Protein AF-P31255-F1 (afdb_monomer_lite)

Sequence (152 aa):
MYMDRHCVYYRKPLLESGTLGTKGNIQVVIPFLTESYSSSQDPPEKSIPICTLKNFPNAIEHTLQWARDEFESLFKQPAENVNQYLTNPKFVERTLRLGGTQPLEVLEAVHRSLVLQRPHDWADCVTWACLHWHSQYANNIRQLLHNFPPEQ

InterPro domains:
  IPR019572 Ubiquitin-activating enzyme, SCCH domain [PF10585] (57-152)
  IPR033127 Ubiquitin-activating enzyme E1, Cys active site [PS00865] (49-57)
  IPR035985 Ubiquitin-activating enzyme-like [SSF69572] (1-151)
  IPR042063 Ubiquitin-activating enzyme E1, SCCH domain [G3DSA:1.10.10.2660] (42-152)
  IPR045886 ThiF/MoeB/HesA family [PTHR10953] (1-95)

pLDDT: mean 95.89, std 3.04, range [78.81, 98.62]

Radius of gyration: 23.86 Å; chains: 1; bounding box: 52×51×53 Å

Foldseek 3Di:
DVVQVVCQVVQHKDWDKDDDVPDIDIDIDHRPPDDTPVVDDDDDDDDDDPCCLQFNPDDVVSVVVNVVVVCCLPPPLLVVLLVCVVPPPCSLVVLVPDDDCRSVSSVVSNCCCPPVQPDPDPVSVVVVVVVVCCVRVPVVNVVSCVVPPPVD

Organism: Osphranter rufus (NCBI:txid9321)

Structure (mmCIF, N/CA/C/O backbone):
data_AF-P31255-F1
#
_entry.id   AF-P31255-F1
#
loop_
_atom_site.group_PDB
_atom_site.id
_atom_site.type_symbol
_atom_site.label_atom_id
_atom_site.label_alt_id
_atom_site.label_comp_id
_atom_site.label_asym_id
_atom_site.label_entity_id
_atom_site.label_seq_id
_atom_site.pdbx_PDB_ins_code
_atom_site.Cartn_x
_atom_site.Cartn_y
_atom_site.Cartn_z
_atom_site.occupancy
_atom_site.B_iso_or_equiv
_atom_site.auth_seq_id
_atom_site.auth_comp_id
_atom_site.auth_asym_id
_atom_site.auth_atom_id
_atom_site.pdbx_PDB_model_num
ATOM 1 N N . MET A 1 1 ? -19.678 -4.085 16.193 1.00 91.69 1 MET A N 1
ATOM 2 C CA . MET A 1 1 ? -20.971 -4.227 15.463 1.00 91.69 1 MET A CA 1
ATOM 3 C C . MET A 1 1 ? -21.447 -5.671 15.260 1.00 91.69 1 MET A C 1
ATOM 5 O O . MET A 1 1 ? -22.579 -5.951 15.626 1.00 91.69 1 MET A O 1
ATOM 9 N N . TYR A 1 2 ? -20.656 -6.590 14.682 1.00 96.31 2 TYR A N 1
ATOM 10 C CA . TYR A 1 2 ? -21.097 -7.986 14.458 1.00 96.31 2 TYR A CA 1
ATOM 11 C C . TYR A 1 2 ? -21.560 -8.684 15.752 1.00 96.31 2 TYR A C 1
ATOM 13 O O . TYR A 1 2 ? -22.664 -9.221 15.804 1.00 96.31 2 TYR A O 1
ATOM 21 N N . MET A 1 3 ? -20.752 -8.597 16.816 1.00 96.56 3 MET A N 1
ATOM 22 C CA . MET A 1 3 ? -21.071 -9.195 18.119 1.00 96.56 3 MET A CA 1
ATOM 23 C C . MET A 1 3 ? -22.312 -8.580 18.771 1.00 96.56 3 MET A C 1
ATOM 25 O O . MET A 1 3 ? -23.160 -9.318 19.259 1.00 96.56 3 MET A O 1
ATOM 29 N N . ASP A 1 4 ? -22.465 -7.255 18.703 1.00 96.56 4 ASP A N 1
ATOM 30 C CA . ASP A 1 4 ? -23.646 -6.545 19.214 1.00 96.56 4 ASP A CA 1
ATOM 31 C C . ASP A 1 4 ? -24.949 -7.098 18.618 1.00 96.56 4 ASP A C 1
ATOM 33 O O . ASP A 1 4 ? -25.853 -7.490 19.353 1.00 96.56 4 ASP A O 1
ATOM 37 N N . ARG A 1 5 ? -25.008 -7.263 17.288 1.00 96.06 5 ARG A N 1
ATOM 38 C CA . ARG A 1 5 ? -26.184 -7.837 16.607 1.00 96.06 5 ARG A CA 1
ATOM 39 C C . ARG A 1 5 ? -26.521 -9.243 17.105 1.00 96.06 5 ARG A C 1
ATOM 41 O O . ARG A 1 5 ? -27.696 -9.563 17.279 1.00 96.06 5 ARG A O 1
ATOM 48 N N . HIS A 1 6 ? -25.511 -10.076 17.360 1.00 97.44 6 HIS A N 1
ATOM 49 C CA . HIS A 1 6 ? -25.724 -11.409 17.923 1.00 97.44 6 HIS A CA 1
ATOM 50 C C . HIS A 1 6 ? -26.196 -11.363 19.379 1.00 97.44 6 HIS A C 1
ATOM 52 O O . HIS A 1 6 ? -27.114 -12.103 19.735 1.00 97.44 6 HIS A O 1
ATOM 58 N N . CYS A 1 7 ? -25.631 -10.489 20.212 1.00 97.38 7 CYS A N 1
ATOM 59 C CA . CYS A 1 7 ? -26.059 -10.322 21.600 1.00 97.38 7 CYS A CA 1
ATOM 60 C C . CYS A 1 7 ? -27.504 -9.821 21.701 1.00 97.38 7 CYS A C 1
ATOM 62 O O . CYS A 1 7 ? -28.270 -10.346 22.510 1.00 97.38 7 CYS A O 1
ATOM 64 N N . VAL A 1 8 ? -27.912 -8.900 20.824 1.00 96.00 8 VAL A N 1
ATOM 65 C CA . VAL A 1 8 ? -29.309 -8.459 20.699 1.00 96.00 8 VAL A CA 1
ATOM 66 C C . VAL A 1 8 ? -30.213 -9.624 20.280 1.00 96.00 8 VAL A C 1
ATOM 68 O O . VAL A 1 8 ? -31.207 -9.896 20.954 1.00 96.00 8 VAL A O 1
ATOM 71 N N . TYR A 1 9 ? -29.851 -10.363 19.223 1.00 97.50 9 TYR A N 1
ATOM 72 C CA . TYR A 1 9 ? -30.648 -11.492 18.723 1.00 97.50 9 TYR A CA 1
ATOM 73 C C . TYR A 1 9 ? -30.846 -12.589 19.783 1.00 97.50 9 TYR A C 1
ATOM 75 O O . TYR A 1 9 ? -31.965 -13.048 20.013 1.00 97.50 9 TYR A O 1
ATOM 83 N N . TYR A 1 10 ? -29.773 -12.980 20.475 1.00 98.00 10 TYR A N 1
ATOM 84 C CA . TYR A 1 10 ? -29.795 -14.042 21.486 1.00 98.00 10 TYR A CA 1
ATOM 85 C C . TYR A 1 10 ? -30.096 -13.553 22.910 1.00 98.00 10 TYR A C 1
ATOM 87 O O . TYR A 1 10 ? -30.069 -14.360 23.844 1.00 98.00 10 TYR A O 1
ATOM 95 N N . ARG A 1 11 ? -30.391 -12.256 23.092 1.00 97.38 11 ARG A N 1
ATOM 96 C CA . ARG A 1 11 ? -30.686 -11.624 24.392 1.00 97.38 11 ARG A CA 1
ATOM 97 C C . ARG A 1 11 ? -29.597 -11.916 25.428 1.00 97.38 11 ARG A C 1
ATOM 99 O O . ARG A 1 11 ? -29.881 -12.305 26.562 1.00 97.38 11 ARG A O 1
ATOM 106 N N . LYS A 1 12 ? -28.336 -11.783 25.021 1.00 98.12 12 LYS A N 1
ATOM 107 C CA . LYS A 1 12 ? -27.172 -11.966 25.893 1.00 98.12 12 LYS A CA 1
ATOM 108 C C . LYS A 1 12 ? -26.590 -10.606 26.280 1.00 98.12 12 LYS A C 1
ATOM 110 O O . LYS A 1 12 ? -26.497 -9.745 25.409 1.00 98.12 12 LYS A O 1
ATOM 115 N N . PRO A 1 13 ? -26.204 -10.400 27.552 1.00 97.94 13 PRO A N 1
ATOM 116 C CA . PRO A 1 13 ? -25.424 -9.230 27.937 1.00 97.94 13 PRO A CA 1
ATOM 117 C C . PRO A 1 13 ? -24.122 -9.127 27.136 1.00 97.94 13 PRO A C 1
ATOM 119 O O . PRO A 1 13 ? -23.517 -10.152 26.814 1.00 97.94 13 PRO A O 1
ATOM 122 N N . LEU A 1 14 ? -23.692 -7.901 26.839 1.00 97.88 14 LEU A N 1
ATOM 123 C CA . LEU A 1 14 ? -22.418 -7.600 26.184 1.00 97.88 14 LEU A CA 1
ATOM 124 C C . LEU A 1 14 ? -21.645 -6.569 27.014 1.00 97.88 14 LEU A C 1
ATOM 126 O O . LEU A 1 14 ? -22.197 -5.562 27.451 1.00 97.88 14 LEU A O 1
ATOM 130 N N . LEU A 1 15 ? -20.359 -6.842 27.224 1.00 97.69 15 LEU A N 1
ATOM 131 C CA . LEU A 1 15 ? -19.394 -5.907 27.791 1.00 97.69 15 LEU A CA 1
ATOM 132 C C . LEU A 1 15 ? -18.446 -5.505 26.665 1.00 97.69 15 LEU A C 1
ATOM 134 O O . LEU A 1 15 ? -17.658 -6.333 26.213 1.00 97.69 15 LEU A O 1
ATOM 138 N N . GLU A 1 16 ? -18.555 -4.264 26.206 1.00 96.50 16 GLU A N 1
ATOM 139 C CA . GLU A 1 16 ? -17.705 -3.705 25.158 1.00 96.50 16 GLU A CA 1
ATOM 140 C C . GLU A 1 16 ? -16.665 -2.773 25.785 1.00 96.50 16 GLU A C 1
ATOM 142 O O . GLU A 1 16 ? -16.977 -1.978 26.679 1.00 96.50 16 GLU A O 1
ATOM 147 N N . SER A 1 17 ? -15.418 -2.863 25.332 1.00 96.88 17 SER A N 1
ATOM 148 C CA . SER A 1 17 ? -14.338 -1.997 25.797 1.00 96.88 17 SER A CA 1
ATOM 149 C C . SER A 1 17 ? -13.356 -1.690 24.673 1.00 96.88 17 SER A C 1
ATOM 151 O O . SER A 1 17 ? -13.081 -2.525 23.815 1.00 96.88 17 SER A O 1
ATOM 153 N N . GLY A 1 18 ? -12.819 -0.471 24.682 1.00 95.94 18 GLY A N 1
ATOM 154 C CA . GLY A 1 18 ? -11.881 0.014 23.673 1.00 95.94 18 GLY A CA 1
ATOM 155 C C . GLY A 1 18 ? -10.758 0.833 24.295 1.00 95.94 18 GLY A C 1
ATOM 156 O O . GLY A 1 18 ? -10.925 1.440 25.356 1.00 95.94 18 GLY A O 1
ATOM 157 N N . THR A 1 19 ? -9.595 0.846 23.641 1.00 97.50 19 THR A N 1
ATOM 158 C CA . THR A 1 19 ? -8.440 1.663 24.034 1.00 97.50 19 THR A CA 1
ATOM 159 C C . THR A 1 19 ? -7.796 2.327 22.816 1.00 97.50 19 THR A C 1
ATOM 161 O O . THR A 1 19 ? -7.787 1.776 21.717 1.00 97.50 19 THR A O 1
ATOM 164 N N . LEU A 1 20 ? -7.252 3.533 23.006 1.00 94.56 20 LEU A N 1
ATOM 165 C CA . LEU A 1 20 ? -6.472 4.256 21.996 1.00 94.56 20 LEU A CA 1
ATOM 166 C C . LEU A 1 20 ? -5.376 5.076 22.684 1.00 94.56 20 LEU A C 1
ATOM 168 O O . LEU A 1 20 ? -5.626 6.166 23.209 1.00 94.56 20 LEU A O 1
ATOM 172 N N . GLY A 1 21 ? -4.151 4.548 22.696 1.00 96.50 21 GLY A N 1
ATOM 173 C CA . GLY A 1 21 ? -3.045 5.139 23.451 1.00 96.50 21 GLY A CA 1
ATOM 174 C C . GLY A 1 21 ? -3.358 5.156 24.950 1.00 96.50 21 GLY A C 1
ATOM 175 O O . GLY A 1 21 ? -3.562 4.109 25.551 1.00 96.50 21 GLY A O 1
ATOM 176 N N . THR A 1 22 ? -3.425 6.346 25.550 1.00 96.69 22 THR A N 1
ATOM 177 C CA . THR A 1 22 ? -3.801 6.539 26.964 1.00 96.69 22 THR A CA 1
ATOM 178 C C . THR A 1 22 ? -5.311 6.677 27.193 1.00 96.69 22 THR A C 1
ATOM 180 O O . THR A 1 22 ? -5.742 6.845 28.332 1.00 96.69 22 THR A O 1
ATOM 183 N N . LYS A 1 23 ? -6.129 6.635 26.132 1.00 96.69 23 LYS A N 1
ATOM 184 C CA . LYS A 1 23 ? -7.594 6.726 26.212 1.00 96.69 23 LYS A CA 1
ATOM 185 C C . LYS A 1 23 ? -8.205 5.334 26.360 1.00 96.69 23 LYS A C 1
ATOM 187 O O . LYS A 1 23 ? -7.700 4.376 25.776 1.00 96.69 23 LYS A O 1
ATOM 192 N N . GLY A 1 24 ? -9.330 5.246 27.064 1.00 96.88 24 GLY A N 1
ATOM 193 C CA . GLY A 1 24 ? -10.134 4.032 27.151 1.00 96.88 24 GLY A CA 1
ATOM 194 C C . GLY A 1 24 ? -11.615 4.341 27.342 1.00 96.88 24 GLY A C 1
ATOM 195 O O . GLY A 1 24 ? -11.967 5.396 27.874 1.00 96.88 24 GLY A O 1
ATOM 196 N N . ASN A 1 25 ? -12.473 3.426 26.902 1.00 96.19 25 ASN A N 1
ATOM 197 C CA . ASN A 1 25 ? -13.920 3.481 27.089 1.00 96.19 25 ASN A CA 1
ATOM 198 C C . ASN A 1 25 ? -14.464 2.091 27.442 1.00 96.19 25 ASN A C 1
ATOM 200 O O . ASN A 1 25 ? -13.882 1.069 27.077 1.00 96.19 25 ASN A O 1
ATOM 204 N N . ILE A 1 26 ? -15.590 2.065 28.153 1.00 96.94 26 ILE A N 1
ATOM 205 C CA . ILE A 1 26 ? -16.339 0.852 28.494 1.00 96.94 26 ILE A CA 1
ATOM 206 C C . ILE A 1 26 ? -17.814 1.147 28.237 1.00 96.94 26 ILE A C 1
ATOM 208 O O . ILE A 1 26 ? -18.298 2.216 28.610 1.00 96.94 26 ILE A O 1
ATOM 212 N N . GLN A 1 27 ? -18.529 0.203 27.635 1.00 96.19 27 GLN A N 1
ATOM 213 C CA . GLN A 1 27 ? -19.974 0.256 27.454 1.00 96.19 27 GLN A CA 1
ATOM 214 C C . GLN A 1 27 ? -20.585 -1.098 27.806 1.00 96.19 27 GLN A C 1
ATOM 216 O O . GLN A 1 27 ? -20.116 -2.150 27.375 1.00 96.19 27 GLN A O 1
ATOM 221 N N . VAL A 1 28 ? -21.644 -1.071 28.610 1.00 97.19 28 VAL A N 1
ATOM 222 C CA . VAL A 1 28 ? -22.377 -2.270 29.019 1.00 97.19 28 VAL A CA 1
ATOM 223 C C . VAL A 1 28 ? -23.712 -2.290 28.289 1.00 97.19 28 VAL A C 1
ATOM 225 O O . VAL A 1 28 ? -24.456 -1.313 28.347 1.00 97.19 28 VAL A O 1
ATOM 228 N N . VAL A 1 29 ? -24.021 -3.415 27.647 1.00 96.94 29 VAL A N 1
ATOM 229 C CA . VAL A 1 29 ? -25.307 -3.664 26.995 1.00 96.94 29 VAL A CA 1
ATOM 230 C C . VAL A 1 29 ? -26.053 -4.752 27.764 1.00 96.94 29 VAL A C 1
ATOM 232 O O . VAL A 1 29 ? -25.633 -5.912 27.792 1.00 96.94 29 VAL A O 1
ATOM 235 N N . ILE A 1 30 ? -27.170 -4.383 28.392 1.00 97.56 30 ILE A N 1
ATOM 236 C CA . ILE A 1 30 ? -28.042 -5.289 29.145 1.00 97.56 30 ILE A CA 1
ATOM 237 C C . ILE A 1 30 ? -29.349 -5.472 28.360 1.00 97.56 30 ILE A C 1
ATOM 239 O O . ILE A 1 30 ? -30.049 -4.485 28.111 1.00 97.56 30 ILE A O 1
ATOM 243 N N . PRO A 1 31 ? -29.718 -6.716 27.988 1.00 97.31 31 PRO A N 1
ATOM 244 C CA . PRO A 1 31 ? -30.952 -6.992 27.265 1.00 97.31 31 PRO A CA 1
ATOM 245 C C . PRO A 1 31 ? -32.167 -6.390 27.972 1.00 97.31 31 PRO A C 1
ATOM 247 O O . PRO A 1 31 ? -32.329 -6.567 29.177 1.00 97.31 31 PRO A O 1
ATOM 250 N N . PHE A 1 32 ? -33.030 -5.724 27.202 1.00 96.06 32 PHE A N 1
ATOM 251 C CA . PHE A 1 32 ? -34.260 -5.079 27.685 1.00 96.06 32 PHE A CA 1
ATOM 252 C C . PHE A 1 32 ? -34.056 -3.920 28.673 1.00 96.06 32 PHE A C 1
ATOM 254 O O . PHE A 1 32 ? -35.021 -3.511 29.316 1.00 96.06 32 PHE A O 1
ATOM 261 N N . LEU A 1 33 ? -32.836 -3.385 28.797 1.00 97.06 33 LEU A N 1
ATOM 262 C CA . LEU A 1 33 ? -32.539 -2.294 29.727 1.00 97.06 33 LEU A CA 1
ATOM 263 C C . LEU A 1 33 ? -31.762 -1.144 29.080 1.00 97.06 33 LEU A C 1
ATOM 265 O O . LEU A 1 33 ? -32.170 0.005 29.218 1.00 97.06 33 LEU A O 1
ATOM 269 N N . THR A 1 34 ? -30.660 -1.431 28.389 1.00 97.00 34 THR A N 1
ATOM 270 C CA . THR A 1 34 ? -29.832 -0.405 27.735 1.00 97.00 34 THR A CA 1
ATOM 271 C C . THR A 1 34 ? -29.988 -0.471 26.219 1.00 97.00 34 THR A C 1
ATOM 273 O O . THR A 1 34 ? -30.425 -1.484 25.668 1.00 97.00 34 THR A O 1
ATOM 276 N N . GLU A 1 35 ? -29.578 0.589 25.527 1.00 96.06 35 GLU A N 1
ATOM 277 C CA . GLU A 1 35 ? -29.397 0.531 24.078 1.00 96.06 35 GLU A CA 1
ATOM 278 C C . GLU A 1 35 ? -28.253 -0.418 23.684 1.00 96.06 35 GLU A C 1
ATOM 280 O O . GLU A 1 35 ? -27.409 -0.784 24.512 1.00 96.06 35 GLU A O 1
ATOM 285 N N . SER A 1 36 ? -28.258 -0.851 22.422 1.00 95.38 36 SER A N 1
ATOM 286 C CA . SER A 1 36 ? -27.194 -1.689 21.863 1.00 95.38 36 SER A CA 1
ATOM 287 C C . SER A 1 36 ? -25.989 -0.838 21.465 1.00 95.38 36 SER A C 1
ATOM 289 O O . SER A 1 36 ? -26.128 0.361 21.225 1.00 95.38 36 SER A O 1
ATOM 291 N N . TYR A 1 37 ? -24.818 -1.454 21.317 1.00 94.00 37 TYR A N 1
ATOM 292 C CA . TYR A 1 37 ? -23.608 -0.735 20.908 1.00 94.00 37 TYR A CA 1
ATOM 293 C C . TYR A 1 37 ? -23.783 -0.022 19.553 1.00 94.00 37 TYR A C 1
ATOM 295 O O . TYR A 1 37 ? -23.356 1.114 19.387 1.00 94.00 37 TYR A O 1
ATOM 303 N N . SER A 1 38 ? -24.473 -0.643 18.586 1.00 93.62 38 SER A N 1
ATOM 304 C CA . SER A 1 38 ? -24.738 -0.026 17.277 1.00 93.62 38 SER A CA 1
ATOM 305 C C . SER A 1 38 ? -25.877 1.001 17.260 1.00 93.62 38 SER A C 1
ATOM 307 O O . SER A 1 38 ? -26.277 1.426 16.177 1.00 93.62 38 SER A O 1
ATOM 309 N N . SER A 1 39 ? -26.455 1.342 18.416 1.00 93.06 39 SER A N 1
ATOM 310 C CA . SER A 1 39 ? -27.502 2.373 18.508 1.00 93.06 39 SER A CA 1
ATOM 311 C C . SER A 1 39 ? -26.907 3.784 18.458 1.00 93.06 39 SER A C 1
ATOM 313 O O . SER A 1 39 ? -27.537 4.699 17.932 1.00 93.06 39 SER A O 1
ATOM 315 N N . SER A 1 40 ? -25.666 3.943 18.926 1.00 89.88 40 SER A N 1
ATOM 316 C CA . SER A 1 40 ? -24.867 5.161 18.793 1.00 89.88 40 SER A CA 1
ATOM 317 C C . SER A 1 40 ? -23.962 5.105 17.562 1.00 89.88 40 SER A C 1
ATOM 319 O O . SER A 1 40 ? -23.430 4.049 17.215 1.00 89.88 40 SER A O 1
ATOM 321 N N . GLN A 1 41 ? -23.760 6.252 16.912 1.00 89.44 41 GLN A N 1
ATOM 322 C CA . GLN A 1 41 ? -22.850 6.376 15.776 1.00 89.44 41 GLN A CA 1
ATOM 323 C C . GLN A 1 41 ? -21.539 7.033 16.212 1.00 89.44 41 GLN A C 1
ATOM 325 O O . GLN A 1 41 ? -21.529 8.191 16.627 1.00 89.44 41 GLN A O 1
ATOM 330 N N . ASP A 1 42 ? -20.435 6.302 16.074 1.00 89.38 42 ASP A N 1
ATOM 331 C CA . ASP A 1 42 ? -19.101 6.866 16.248 1.00 89.38 42 ASP A CA 1
ATOM 332 C C . ASP A 1 42 ? -18.743 7.805 15.082 1.00 89.38 42 ASP A C 1
ATOM 334 O O . ASP A 1 42 ? -19.195 7.590 13.948 1.00 89.38 42 ASP A O 1
ATOM 338 N N . PRO A 1 43 ? -17.915 8.841 15.321 1.00 89.12 43 PRO A N 1
ATOM 339 C CA . PRO A 1 43 ? -17.375 9.658 14.245 1.00 89.12 43 PRO A CA 1
ATOM 340 C C . PRO A 1 43 ? -16.675 8.774 13.204 1.00 89.12 43 PRO A C 1
ATOM 342 O O . PRO A 1 43 ? -15.895 7.896 13.583 1.00 89.12 43 PRO A O 1
ATOM 345 N N . PRO A 1 44 ? -16.913 8.994 11.900 1.00 90.00 44 PRO A N 1
ATOM 346 C CA . PRO A 1 44 ? -16.221 8.238 10.870 1.00 90.00 44 PRO A CA 1
ATOM 347 C C . PRO A 1 44 ? -14.714 8.509 10.926 1.00 90.00 44 PRO A C 1
ATOM 349 O O . PRO A 1 44 ? -14.264 9.566 11.383 1.00 90.00 44 PRO A O 1
ATOM 352 N N . GLU A 1 45 ? -13.928 7.568 10.407 1.00 87.94 45 GLU A N 1
ATOM 353 C CA . GLU A 1 45 ? -12.506 7.804 10.183 1.00 87.94 45 GLU A CA 1
ATOM 354 C C . GLU A 1 45 ? -12.302 9.031 9.287 1.00 87.94 45 GLU A C 1
ATOM 356 O O . GLU A 1 45 ? -13.068 9.295 8.355 1.00 87.94 45 GLU A O 1
ATOM 361 N N . LYS A 1 46 ? -11.255 9.807 9.578 1.00 84.44 46 LYS A N 1
ATOM 362 C CA . LYS A 1 46 ? -10.926 10.995 8.790 1.00 84.44 46 LYS A CA 1
ATOM 363 C C . LYS A 1 46 ? -10.509 10.569 7.380 1.00 84.44 46 LYS A C 1
ATOM 365 O O . LYS A 1 46 ? -9.405 10.072 7.191 1.00 84.44 46 LYS A O 1
ATOM 370 N N . SER A 1 47 ? -11.364 10.812 6.392 1.00 88.44 47 SER A N 1
ATOM 371 C CA . SER A 1 47 ? -11.038 10.633 4.975 1.00 88.44 47 SER A CA 1
ATOM 372 C C . SER A 1 47 ? -10.469 11.921 4.380 1.00 88.44 47 SER A C 1
ATOM 374 O O . SER A 1 47 ? -11.047 12.994 4.568 1.00 88.44 47 SER A O 1
ATOM 376 N N . ILE A 1 48 ? -9.381 11.827 3.616 1.00 88.38 48 ILE A N 1
ATOM 377 C CA . ILE A 1 48 ? -8.806 12.974 2.903 1.00 88.38 48 ILE A CA 1
ATOM 378 C C . ILE A 1 48 ? -9.550 13.145 1.565 1.00 88.38 48 ILE A C 1
ATOM 380 O O . ILE A 1 48 ? -9.712 12.163 0.837 1.00 88.38 48 ILE A O 1
ATOM 384 N N . PRO A 1 49 ? -10.009 14.358 1.201 1.00 92.00 49 PRO A N 1
ATOM 385 C CA . PRO A 1 49 ? -10.667 14.586 -0.083 1.00 92.00 49 PRO A CA 1
ATOM 386 C C . PRO A 1 49 ? -9.781 14.192 -1.273 1.00 92.00 49 PRO A C 1
ATOM 388 O O . PRO A 1 49 ? -8.596 14.524 -1.315 1.00 92.00 49 PRO A O 1
ATOM 391 N N . ILE A 1 50 ? -10.369 13.555 -2.292 1.00 89.25 50 ILE A N 1
ATOM 392 C CA . ILE A 1 50 ? -9.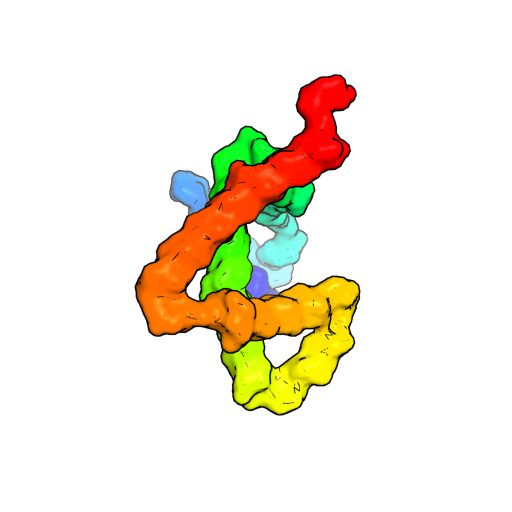636 13.052 -3.471 1.00 89.25 50 ILE A CA 1
ATOM 393 C C . ILE A 1 50 ? -8.863 14.174 -4.185 1.00 89.25 50 ILE A C 1
ATOM 395 O O . ILE A 1 50 ? -7.733 13.960 -4.614 1.00 89.25 50 ILE A O 1
ATOM 399 N N . CYS A 1 51 ? -9.426 15.382 -4.289 1.00 86.69 51 CYS A N 1
ATOM 400 C CA . CYS A 1 51 ? -8.742 16.522 -4.912 1.00 86.69 51 CYS A CA 1
ATOM 401 C C . CYS A 1 51 ? -7.475 16.937 -4.147 1.00 86.69 51 CYS A C 1
ATOM 403 O O . CYS A 1 51 ? -6.463 17.273 -4.763 1.00 86.69 51 CYS A O 1
ATOM 405 N N . THR A 1 52 ? -7.520 16.879 -2.815 1.00 90.75 52 THR A N 1
ATOM 406 C CA . THR A 1 52 ? -6.379 17.164 -1.939 1.00 90.75 52 THR A CA 1
ATOM 407 C C . THR A 1 52 ? -5.304 16.090 -2.076 1.00 90.75 52 THR A C 1
ATOM 409 O O . THR A 1 52 ? -4.131 16.429 -2.178 1.00 90.75 52 THR A O 1
ATOM 412 N N . LEU A 1 53 ? -5.694 14.813 -2.145 1.00 90.12 53 LEU A N 1
ATOM 413 C CA . LEU A 1 53 ? -4.756 13.706 -2.364 1.00 90.12 53 LEU A CA 1
ATOM 414 C C . LEU A 1 53 ? -4.086 13.760 -3.740 1.00 90.12 53 LEU A C 1
ATOM 416 O O . LEU A 1 53 ? -2.897 13.479 -3.846 1.00 90.12 53 LEU A O 1
ATOM 420 N N . LYS A 1 54 ? -4.838 14.101 -4.794 1.00 90.31 54 LYS A N 1
ATOM 421 C CA . LYS A 1 54 ? -4.344 14.027 -6.176 1.00 90.31 54 LYS A CA 1
ATOM 422 C C . LYS A 1 54 ? -3.544 15.248 -6.624 1.00 90.31 54 LYS A C 1
ATOM 424 O O . LYS A 1 54 ? -2.574 15.072 -7.348 1.00 90.31 54 LYS A O 1
ATOM 429 N N . ASN A 1 55 ? -3.960 16.461 -6.249 1.00 93.00 55 ASN A N 1
ATOM 430 C CA . ASN A 1 55 ? -3.424 17.690 -6.855 1.00 93.00 55 ASN A CA 1
ATOM 431 C C . ASN A 1 55 ? -2.913 18.722 -5.843 1.00 93.00 55 ASN A C 1
ATOM 433 O O . ASN A 1 55 ? -1.969 19.443 -6.147 1.00 93.00 55 ASN A O 1
ATOM 437 N N . PHE A 1 56 ? -3.521 18.814 -4.655 1.00 94.19 56 PHE A N 1
ATOM 438 C CA . PHE A 1 56 ? -3.250 19.907 -3.709 1.00 94.19 56 PHE A CA 1
ATOM 439 C C . PHE A 1 56 ? -2.914 19.414 -2.286 1.00 94.19 56 PHE A C 1
ATOM 441 O O . PHE A 1 56 ? -3.618 19.767 -1.333 1.00 94.19 56 PHE A O 1
ATOM 448 N N . PRO A 1 57 ? -1.869 18.584 -2.100 1.00 96.06 57 PRO A N 1
ATOM 449 C CA . PRO A 1 57 ? -1.441 18.160 -0.772 1.00 96.06 57 PRO A CA 1
ATOM 450 C C . PRO A 1 57 ? -0.797 19.328 -0.009 1.00 96.06 57 PRO A C 1
ATOM 452 O O . PRO A 1 57 ? -0.011 20.090 -0.563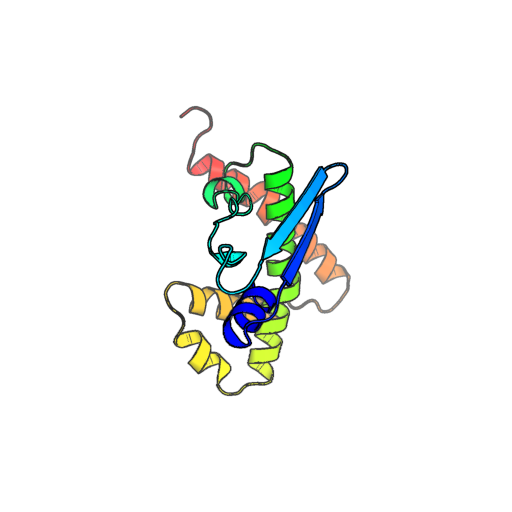 1.00 96.06 57 PRO A O 1
ATOM 455 N N . ASN A 1 58 ? -1.105 19.459 1.283 1.00 95.56 58 ASN A N 1
ATOM 456 C CA . ASN A 1 58 ? -0.582 20.520 2.156 1.00 95.56 58 ASN A CA 1
ATOM 457 C C . ASN A 1 58 ? -0.119 20.003 3.534 1.00 95.56 58 ASN A C 1
ATOM 459 O O . ASN A 1 58 ? 0.335 20.786 4.363 1.00 95.56 58 ASN A O 1
ATOM 463 N N . ALA A 1 59 ? -0.225 18.693 3.769 1.00 96.44 59 ALA A N 1
ATOM 464 C CA . ALA A 1 59 ? 0.190 18.008 4.984 1.00 96.44 59 ALA A CA 1
ATOM 465 C C . ALA A 1 59 ? 0.843 16.669 4.616 1.00 96.44 59 ALA A C 1
ATOM 467 O O . ALA A 1 59 ? 0.563 16.103 3.552 1.00 96.44 59 ALA A O 1
ATOM 468 N N . ILE A 1 60 ? 1.717 16.157 5.485 1.00 97.44 60 ILE A N 1
ATOM 469 C CA . ILE A 1 60 ? 2.490 14.935 5.218 1.00 97.44 60 ILE A CA 1
ATOM 470 C C . ILE A 1 60 ? 1.572 13.720 5.031 1.00 97.44 60 ILE A C 1
ATOM 472 O O . ILE A 1 60 ? 1.810 12.898 4.147 1.00 97.44 60 ILE A O 1
ATOM 476 N N . GLU A 1 61 ? 0.466 13.654 5.772 1.00 95.38 61 GLU A N 1
ATOM 477 C CA . GLU A 1 61 ? -0.543 12.596 5.692 1.00 95.38 61 GLU A CA 1
ATOM 478 C C . GLU A 1 61 ? -1.131 12.472 4.284 1.00 95.38 61 GLU A C 1
ATOM 480 O O . GLU A 1 61 ? -1.406 11.364 3.830 1.00 95.38 61 GLU A O 1
ATOM 485 N N . HIS A 1 62 ? -1.266 13.587 3.557 1.00 97.00 62 HIS A N 1
ATOM 486 C CA . HIS A 1 62 ? -1.780 13.578 2.187 1.00 97.00 62 HIS A CA 1
ATOM 487 C C . HIS A 1 62 ? -0.799 12.881 1.242 1.00 97.00 62 HIS A C 1
ATOM 489 O O . HIS A 1 62 ? -1.203 12.050 0.433 1.00 97.00 62 HIS A O 1
ATOM 495 N N . THR A 1 63 ? 0.499 13.164 1.388 1.00 96.75 63 THR A N 1
ATOM 496 C CA . THR A 1 63 ? 1.546 12.508 0.589 1.00 96.75 63 THR A CA 1
ATOM 497 C C . THR A 1 63 ? 1.770 11.050 0.989 1.00 96.75 63 THR A C 1
ATOM 499 O O . THR A 1 63 ? 2.060 10.228 0.126 1.00 96.75 63 THR A O 1
ATOM 502 N N . LEU A 1 64 ? 1.585 10.702 2.268 1.00 97.31 64 LEU A N 1
ATOM 503 C CA . LEU A 1 64 ? 1.669 9.319 2.744 1.00 97.31 64 LEU A CA 1
ATOM 504 C C . LEU A 1 64 ? 0.507 8.475 2.215 1.00 97.31 64 LEU A C 1
ATOM 506 O O . LEU A 1 64 ? 0.731 7.362 1.741 1.00 97.31 64 LEU A O 1
ATOM 510 N N . GLN A 1 65 ? -0.716 9.010 2.251 1.00 96.12 65 GLN A N 1
ATOM 511 C CA . GLN A 1 65 ? -1.875 8.342 1.668 1.00 96.12 65 GLN A CA 1
ATOM 512 C C . GLN A 1 65 ? -1.727 8.211 0.146 1.00 96.12 65 GLN A C 1
ATOM 514 O O . GLN A 1 65 ? -1.935 7.123 -0.382 1.00 96.12 65 GLN A O 1
ATOM 519 N N . TRP A 1 66 ? -1.279 9.266 -0.546 1.00 96.50 66 TRP A N 1
ATOM 520 C CA . TRP A 1 66 ? -0.961 9.201 -1.977 1.00 96.50 66 TRP A CA 1
ATOM 521 C C . TRP A 1 66 ? 0.079 8.113 -2.280 1.00 96.50 66 TRP A C 1
ATOM 523 O O . TRP A 1 66 ? -0.128 7.297 -3.170 1.00 96.50 66 TRP A O 1
ATOM 533 N N . ALA A 1 67 ? 1.163 8.037 -1.501 1.00 97.69 67 ALA A N 1
ATOM 534 C CA . ALA A 1 67 ? 2.215 7.041 -1.707 1.00 97.69 67 ALA A CA 1
ATOM 535 C C . ALA A 1 67 ? 1.716 5.608 -1.467 1.00 97.69 67 ALA A C 1
ATOM 537 O O . ALA A 1 67 ? 2.155 4.673 -2.139 1.00 97.69 67 ALA A O 1
ATOM 538 N N . ARG A 1 68 ? 0.785 5.423 -0.522 1.00 97.25 68 ARG A N 1
ATOM 539 C CA . ARG A 1 68 ? 0.134 4.131 -0.293 1.00 97.25 68 ARG A CA 1
ATOM 540 C C . ARG A 1 68 ? -0.726 3.717 -1.486 1.00 97.25 68 ARG A C 1
ATOM 542 O O . ARG A 1 68 ? -0.644 2.561 -1.902 1.00 97.25 68 ARG A O 1
ATOM 549 N N . ASP A 1 69 ? -1.522 4.640 -2.013 1.00 96.31 69 ASP A N 1
ATOM 550 C CA . ASP A 1 69 ? -2.375 4.394 -3.176 1.00 96.31 69 ASP A CA 1
ATOM 551 C C . ASP A 1 69 ? -1.523 4.113 -4.426 1.00 96.31 69 ASP A C 1
ATOM 553 O O . ASP A 1 69 ? -1.831 3.196 -5.186 1.00 96.31 69 ASP A O 1
ATOM 557 N N . GLU A 1 70 ? -0.405 4.828 -4.592 1.00 97.12 70 GLU A N 1
ATOM 558 C CA . GLU A 1 70 ? 0.555 4.631 -5.685 1.00 97.12 70 GLU A CA 1
ATOM 559 C C . GLU A 1 70 ? 1.240 3.257 -5.608 1.00 97.12 70 GLU A C 1
ATOM 561 O O . GLU A 1 70 ? 1.376 2.556 -6.608 1.00 97.12 70 GLU A O 1
ATOM 566 N N . PHE A 1 71 ? 1.615 2.798 -4.410 1.00 98.25 71 PHE A N 1
ATOM 567 C CA . PHE A 1 71 ? 2.161 1.450 -4.238 1.00 98.25 71 PHE A CA 1
ATOM 568 C C . PHE A 1 71 ? 1.153 0.365 -4.656 1.00 98.25 71 PHE A C 1
ATOM 570 O O . PHE A 1 71 ? 1.495 -0.581 -5.373 1.00 98.25 71 PHE A O 1
ATOM 577 N N . GLU A 1 72 ? -0.098 0.500 -4.213 1.00 97.56 72 GLU A N 1
ATOM 578 C CA . GLU A 1 72 ? -1.174 -0.439 -4.535 1.00 97.56 72 GLU A CA 1
ATOM 579 C C . GLU A 1 72 ? -1.468 -0.457 -6.048 1.00 97.56 72 GLU A C 1
ATOM 581 O O . GLU A 1 72 ? -1.626 -1.534 -6.637 1.00 97.56 72 GLU A O 1
ATOM 586 N N . SER A 1 73 ? -1.498 0.721 -6.684 1.00 95.25 73 SER A N 1
ATOM 587 C CA . SER A 1 73 ? -1.820 0.901 -8.105 1.00 95.25 73 SER A CA 1
ATOM 588 C C . SER A 1 73 ? -0.701 0.458 -9.051 1.00 95.25 73 SER A C 1
ATOM 590 O O . SER A 1 73 ? -0.991 0.027 -10.167 1.00 95.25 73 SER A O 1
ATOM 592 N N . LEU A 1 74 ? 0.565 0.515 -8.624 1.00 96.81 74 LEU A N 1
ATOM 593 C CA . LEU A 1 74 ? 1.704 0.095 -9.445 1.00 96.81 74 LEU A CA 1
ATOM 594 C C . LEU A 1 74 ? 2.010 -1.394 -9.318 1.00 96.81 74 LEU A C 1
ATOM 596 O O . LEU A 1 74 ? 2.294 -2.049 -10.321 1.00 96.81 74 LEU A O 1
ATOM 600 N N . PHE A 1 75 ? 1.968 -1.938 -8.099 1.00 97.31 75 PHE A N 1
ATOM 601 C CA . PHE A 1 75 ? 2.567 -3.249 -7.825 1.00 97.31 75 PHE A CA 1
ATOM 602 C C . PHE A 1 75 ? 1.560 -4.345 -7.491 1.00 97.31 75 PHE A C 1
ATOM 604 O O . PHE A 1 75 ? 1.874 -5.522 -7.674 1.00 97.31 75 PHE A O 1
ATOM 611 N N . LYS A 1 76 ? 0.351 -3.997 -7.030 1.00 97.81 76 LYS A N 1
ATOM 612 C CA . LYS A 1 76 ? -0.678 -4.992 -6.698 1.00 97.81 76 LYS A CA 1
ATOM 613 C C . LYS A 1 76 ? -1.761 -5.087 -7.766 1.00 97.81 76 LYS A C 1
ATOM 615 O O . LYS A 1 76 ? -1.951 -6.161 -8.337 1.00 97.81 76 LYS A O 1
ATOM 620 N N . GLN A 1 77 ? -2.453 -3.986 -8.057 1.00 96.50 77 GLN A N 1
ATOM 621 C CA . GLN A 1 77 ? -3.621 -4.006 -8.947 1.00 96.50 77 GLN A CA 1
ATOM 622 C C . GLN A 1 77 ? -3.301 -4.508 -10.369 1.00 96.50 77 GLN A C 1
ATOM 624 O O . GLN A 1 77 ? -4.031 -5.376 -10.854 1.00 96.50 77 GLN A O 1
ATOM 629 N N . PRO A 1 78 ? -2.219 -4.066 -11.047 1.00 96.56 78 PRO A N 1
ATOM 630 C CA . PRO A 1 78 ? -1.928 -4.528 -12.404 1.00 96.56 78 PRO A CA 1
ATOM 631 C C . PRO A 1 78 ? -1.580 -6.017 -12.440 1.00 96.56 78 PRO A C 1
ATOM 633 O O . PRO A 1 78 ? -2.051 -6.734 -13.319 1.00 96.56 78 PRO A O 1
ATOM 636 N N . ALA A 1 79 ? -0.823 -6.507 -11.453 1.00 97.81 79 ALA A N 1
ATOM 637 C CA . ALA A 1 79 ? -0.478 -7.922 -11.341 1.00 97.81 79 ALA A CA 1
ATOM 638 C C . ALA A 1 79 ? -1.720 -8.796 -11.097 1.00 97.81 79 ALA A C 1
ATOM 640 O O . ALA A 1 79 ? -1.873 -9.845 -11.723 1.00 97.81 79 ALA A O 1
ATOM 641 N N . GLU A 1 80 ? -2.640 -8.352 -10.236 1.0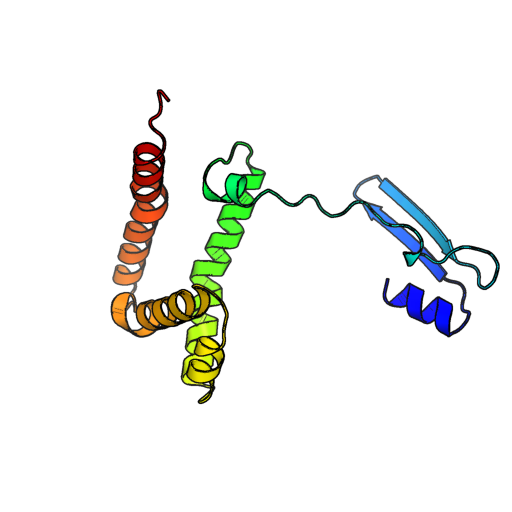0 97.75 80 GLU A N 1
ATOM 642 C CA . GLU A 1 80 ? -3.908 -9.045 -10.003 1.00 97.75 80 GLU A CA 1
ATOM 643 C C . GLU A 1 80 ? -4.776 -9.080 -11.272 1.00 97.75 80 GLU A C 1
ATOM 645 O O . GLU A 1 80 ? -5.267 -10.146 -11.648 1.00 97.75 80 GLU A O 1
ATOM 650 N N . ASN A 1 81 ? -4.890 -7.958 -11.988 1.00 97.38 81 ASN A N 1
ATOM 651 C CA . ASN A 1 81 ? -5.622 -7.874 -13.254 1.00 97.38 81 ASN A CA 1
ATOM 652 C C . ASN A 1 81 ? -5.018 -8.779 -14.337 1.00 97.38 81 ASN A C 1
ATOM 654 O O . ASN A 1 81 ? -5.759 -9.474 -15.030 1.00 97.38 81 ASN A O 1
ATOM 658 N N . VAL A 1 82 ? -3.686 -8.826 -14.462 1.00 98.19 82 VAL A N 1
ATOM 659 C CA . VAL A 1 82 ? -2.996 -9.742 -15.385 1.00 98.19 82 VAL A CA 1
ATOM 660 C C . VAL A 1 82 ? -3.271 -11.197 -15.011 1.00 98.19 82 VAL A C 1
ATOM 662 O O . VAL A 1 82 ? -3.633 -11.990 -15.877 1.00 98.19 82 VAL A O 1
ATOM 665 N N . ASN A 1 83 ? -3.174 -11.558 -13.731 1.00 98.19 83 ASN A N 1
ATOM 666 C CA . ASN A 1 83 ? -3.460 -12.922 -13.287 1.00 98.19 83 ASN A CA 1
ATOM 667 C C . ASN A 1 83 ? -4.916 -13.317 -13.570 1.00 98.19 83 ASN A C 1
ATOM 669 O O . ASN A 1 83 ? -5.170 -14.416 -14.064 1.00 98.19 83 ASN A O 1
ATOM 673 N N . GLN A 1 84 ? -5.879 -12.429 -13.310 1.00 97.88 84 GLN A N 1
ATOM 674 C CA . GLN A 1 84 ? -7.287 -12.681 -13.622 1.00 97.88 84 GLN A CA 1
ATOM 675 C C . GLN A 1 84 ? -7.532 -12.777 -15.134 1.00 97.88 84 GLN A C 1
ATOM 677 O O . GLN A 1 84 ? -8.275 -13.657 -15.564 1.00 97.88 84 GLN A O 1
ATOM 682 N N . TYR A 1 85 ? -6.878 -11.938 -15.941 1.00 97.88 85 TYR A N 1
ATOM 683 C CA . TYR A 1 85 ? -6.930 -12.004 -17.403 1.00 97.88 85 TYR A CA 1
ATOM 684 C C . TYR A 1 85 ? -6.423 -13.350 -17.941 1.00 97.88 85 TYR A C 1
ATOM 686 O O . TYR A 1 85 ? -7.044 -13.927 -18.830 1.00 97.88 85 TYR A O 1
ATOM 694 N N . LEU A 1 86 ? -5.333 -13.879 -17.376 1.00 97.62 86 LEU A N 1
ATOM 695 C CA . LEU A 1 86 ? -4.735 -15.149 -17.806 1.00 97.62 86 LEU A CA 1
ATOM 696 C C . LEU A 1 86 ? -5.491 -16.390 -17.305 1.00 97.62 86 LEU A C 1
ATOM 698 O O . LEU A 1 86 ? -5.412 -17.444 -17.933 1.00 97.62 86 LEU A O 1
ATOM 702 N N . THR A 1 87 ? -6.201 -16.295 -16.177 1.00 97.88 87 THR A N 1
ATOM 703 C CA . THR A 1 87 ? -6.843 -17.453 -15.524 1.00 97.88 87 THR A CA 1
ATOM 704 C C . THR A 1 87 ? -8.346 -17.547 -15.756 1.00 97.88 87 THR A C 1
ATOM 706 O O . THR A 1 87 ? -8.893 -18.649 -15.749 1.00 97.88 87 THR A O 1
ATOM 709 N N . ASN A 1 88 ? -9.036 -16.422 -15.956 1.00 97.38 88 ASN A N 1
ATOM 710 C CA . ASN A 1 88 ? -10.488 -16.381 -16.076 1.00 97.38 88 ASN A CA 1
ATOM 711 C C . ASN A 1 88 ? -10.915 -16.026 -17.513 1.00 97.38 88 ASN A C 1
ATOM 713 O O . ASN A 1 88 ? -10.858 -14.855 -17.892 1.00 97.38 88 ASN A O 1
ATOM 717 N N . PRO A 1 89 ? -11.462 -16.982 -18.292 1.00 97.19 89 PRO A N 1
ATOM 718 C CA . PRO A 1 89 ? -11.927 -16.731 -19.660 1.00 97.19 89 PRO A CA 1
ATOM 719 C C . PRO A 1 89 ? -12.999 -15.636 -19.778 1.00 97.19 89 PRO A C 1
ATOM 721 O O . PRO A 1 89 ? -13.162 -15.042 -20.839 1.00 97.19 89 PRO A O 1
ATOM 724 N N . LYS A 1 90 ? -13.735 -15.351 -18.694 1.00 97.25 90 LYS A N 1
ATOM 725 C CA . LYS A 1 90 ? -14.774 -14.309 -18.650 1.00 97.25 90 LYS A CA 1
ATOM 726 C C . LYS A 1 90 ? -14.248 -12.947 -18.188 1.00 97.25 90 LYS A C 1
ATOM 728 O O . LYS A 1 90 ? -15.050 -12.039 -17.984 1.00 97.25 90 LYS A O 1
ATOM 733 N N . PHE A 1 91 ? -12.936 -12.785 -17.986 1.00 97.69 91 PHE A N 1
ATOM 734 C CA . PHE A 1 91 ? -12.358 -11.537 -17.480 1.00 97.69 91 PHE A CA 1
ATOM 735 C C . PHE A 1 91 ? -12.702 -10.346 -18.374 1.00 97.69 91 PHE A C 1
ATOM 737 O O . PHE A 1 91 ? -13.251 -9.367 -17.884 1.00 97.69 91 PHE A O 1
ATOM 744 N N . VAL A 1 92 ? -12.456 -10.445 -19.684 1.00 97.25 92 VAL A N 1
ATOM 745 C CA . VAL A 1 92 ? -12.715 -9.340 -20.623 1.00 97.25 92 VAL A CA 1
ATOM 746 C C . VAL A 1 92 ? -14.199 -8.969 -20.633 1.00 97.25 92 VAL A C 1
ATOM 748 O O . VAL A 1 92 ? -14.539 -7.797 -20.508 1.00 97.25 92 VAL A O 1
ATOM 751 N N . GLU A 1 93 ? -15.091 -9.961 -20.689 1.00 96.94 93 GLU A N 1
ATOM 752 C CA . GLU A 1 93 ? -16.540 -9.736 -20.632 1.00 96.94 93 GLU A CA 1
ATOM 753 C C . GLU A 1 93 ? -16.963 -9.052 -19.322 1.00 96.94 93 GLU A C 1
ATOM 755 O O . GLU A 1 93 ? -17.763 -8.117 -19.338 1.00 96.94 93 GLU A O 1
ATOM 760 N N . ARG A 1 94 ? -16.413 -9.484 -18.180 1.00 96.88 94 ARG A N 1
ATOM 761 C CA . ARG A 1 94 ? -16.677 -8.873 -16.872 1.00 96.88 94 ARG A CA 1
ATOM 762 C C . ARG A 1 94 ? -16.166 -7.433 -16.812 1.00 96.88 94 ARG A C 1
ATOM 764 O O . ARG A 1 94 ? -16.884 -6.571 -16.316 1.00 96.88 94 ARG A O 1
ATOM 771 N N . THR A 1 95 ? -14.964 -7.178 -17.316 1.00 97.06 95 THR A N 1
ATOM 772 C CA . THR A 1 95 ? -14.330 -5.855 -17.319 1.00 97.06 95 THR A CA 1
ATOM 773 C C . THR A 1 95 ? -15.095 -4.872 -18.200 1.00 97.06 95 THR A C 1
ATOM 775 O O . THR A 1 95 ? -15.321 -3.740 -17.788 1.00 97.06 95 THR A O 1
ATOM 778 N N . LEU A 1 96 ? -15.598 -5.310 -19.359 1.00 96.88 96 LEU A N 1
ATOM 779 C CA . LEU A 1 96 ? -16.429 -4.481 -20.245 1.00 96.88 96 LEU A CA 1
ATOM 780 C C . LEU A 1 96 ? -17.800 -4.118 -19.651 1.00 96.88 96 LEU A C 1
ATOM 782 O O . LEU A 1 96 ? -18.437 -3.182 -20.124 1.00 96.88 96 LEU A O 1
ATOM 786 N N . ARG A 1 97 ? -18.260 -4.830 -18.614 1.00 96.75 97 ARG A N 1
ATOM 787 C CA . ARG A 1 97 ? -19.494 -4.508 -17.877 1.00 96.75 97 ARG A CA 1
ATOM 788 C C . ARG A 1 97 ? -19.276 -3.501 -16.742 1.00 96.75 97 ARG A C 1
ATOM 790 O O . ARG A 1 97 ? -20.249 -3.115 -16.096 1.00 96.75 97 ARG A O 1
ATOM 797 N N . LEU A 1 98 ? -18.032 -3.104 -16.460 1.00 95.56 98 LEU A N 1
ATOM 798 C CA . LEU A 1 98 ? -17.745 -2.053 -15.483 1.00 95.56 98 LEU A CA 1
ATOM 799 C C . LEU A 1 98 ? -18.205 -0.689 -16.021 1.00 95.56 98 LEU A C 1
ATOM 801 O O . LEU A 1 98 ? -18.227 -0.451 -17.225 1.00 95.56 98 LEU A O 1
ATOM 805 N N . GLY A 1 99 ? -18.588 0.215 -15.120 1.00 94.25 99 GLY A N 1
ATOM 806 C CA . GLY A 1 99 ? -19.071 1.547 -15.488 1.00 94.25 99 GLY A CA 1
ATOM 807 C C . GLY A 1 99 ? -17.950 2.572 -15.681 1.00 94.25 99 GLY A C 1
ATOM 808 O O . GLY A 1 99 ? -16.930 2.529 -14.990 1.00 94.25 99 GLY A O 1
ATOM 809 N N . GLY A 1 100 ? -18.181 3.551 -16.559 1.00 94.06 100 GLY A N 1
ATOM 810 C CA . GLY A 1 100 ? -17.295 4.705 -16.752 1.00 94.06 100 GLY A CA 1
ATOM 811 C C . GLY A 1 100 ? -16.003 4.364 -17.498 1.00 94.06 100 GLY A C 1
ATOM 812 O O . GLY A 1 100 ? -16.023 3.604 -18.462 1.00 94.06 100 GLY A O 1
ATOM 813 N N . THR A 1 101 ? -14.880 4.936 -17.057 1.00 94.56 101 THR A N 1
ATOM 814 C CA . THR A 1 101 ? -13.538 4.736 -17.641 1.00 94.56 101 THR A CA 1
ATOM 815 C C . THR A 1 101 ? -12.841 3.465 -17.156 1.00 94.56 101 THR A C 1
ATOM 817 O O . THR A 1 101 ? -11.816 3.078 -17.713 1.00 94.56 101 THR A O 1
ATOM 820 N N . GLN A 1 102 ? -13.419 2.767 -16.173 1.00 94.88 102 GLN A N 1
ATOM 821 C CA . GLN A 1 102 ? -12.829 1.573 -15.562 1.00 94.88 102 GLN A CA 1
ATOM 822 C C . GLN A 1 102 ? -12.455 0.465 -16.563 1.00 94.88 102 GLN A C 1
ATOM 824 O O . GLN A 1 102 ? -11.365 -0.090 -16.419 1.00 94.88 102 GLN A O 1
ATOM 829 N N . PRO A 1 103 ? -13.274 0.123 -17.585 1.00 96.81 103 PRO A N 1
ATOM 830 C CA . PRO A 1 103 ? -12.879 -0.899 -18.552 1.00 96.81 103 PRO A CA 1
ATOM 831 C C . PRO A 1 103 ? -11.588 -0.538 -19.294 1.00 96.81 103 PRO A C 1
ATOM 833 O O . PRO A 1 103 ? -10.740 -1.404 -19.502 1.00 96.81 103 PRO A O 1
ATOM 836 N N . LEU A 1 104 ? -11.434 0.739 -19.664 1.00 96.69 104 LEU A N 1
ATOM 837 C CA . LEU A 1 104 ? -10.250 1.236 -20.361 1.00 96.69 104 LEU A CA 1
ATOM 838 C C . LEU A 1 104 ? -9.026 1.175 -19.445 1.00 96.69 104 LEU A C 1
ATOM 840 O O . LEU A 1 104 ? -8.022 0.586 -19.825 1.00 96.69 104 LEU A O 1
ATOM 844 N N . GLU A 1 105 ? -9.139 1.692 -18.221 1.00 95.62 105 GLU A N 1
ATOM 845 C CA . GLU A 1 105 ? -8.048 1.701 -17.237 1.00 95.62 105 GLU A CA 1
ATOM 846 C C . GLU A 1 105 ? -7.525 0.284 -16.941 1.00 95.62 105 GLU A C 1
ATOM 848 O O . GLU A 1 105 ? -6.314 0.049 -16.935 1.00 95.62 105 GLU A O 1
ATOM 853 N N . VAL A 1 106 ? -8.429 -0.686 -16.755 1.00 96.94 106 VAL A N 1
ATOM 854 C CA . VAL A 1 106 ? -8.062 -2.084 -16.478 1.00 96.94 106 VAL A CA 1
ATOM 855 C C . VAL A 1 106 ? -7.393 -2.738 -17.688 1.00 96.94 106 VAL A C 1
ATOM 857 O O . VAL A 1 106 ? -6.358 -3.390 -17.538 1.00 96.94 106 VAL A O 1
ATOM 860 N N . LEU A 1 107 ? -7.955 -2.581 -18.891 1.00 97.00 107 LEU A N 1
ATOM 861 C CA . LEU A 1 107 ? -7.401 -3.201 -20.100 1.00 97.00 107 LEU A CA 1
ATOM 862 C C . LEU A 1 107 ? -6.069 -2.562 -20.518 1.00 97.00 107 LEU A C 1
ATOM 864 O O . LEU A 1 107 ? -5.154 -3.280 -20.923 1.00 97.00 107 LEU A O 1
ATOM 868 N N . GLU A 1 108 ? -5.919 -1.245 -20.367 1.00 96.69 108 GLU A N 1
ATOM 869 C CA . GLU A 1 108 ? -4.648 -0.550 -20.587 1.00 96.69 108 GLU A CA 1
ATOM 870 C C . GLU A 1 108 ? -3.578 -0.998 -19.595 1.00 96.69 108 GLU A C 1
ATOM 872 O O . GLU A 1 108 ? -2.436 -1.213 -20.000 1.00 96.69 108 GLU A O 1
ATOM 877 N N . ALA A 1 109 ? -3.931 -1.186 -18.318 1.00 96.31 109 ALA A N 1
ATOM 878 C CA . ALA A 1 109 ? -3.007 -1.718 -17.322 1.00 96.31 109 ALA A CA 1
ATOM 879 C C . ALA A 1 109 ? -2.534 -3.133 -17.698 1.00 96.31 109 ALA A C 1
ATOM 881 O O . ALA A 1 109 ? -1.332 -3.395 -17.689 1.00 96.31 109 ALA A O 1
ATOM 882 N N . VAL A 1 110 ? -3.448 -4.019 -18.116 1.00 97.81 110 VAL A N 1
ATOM 883 C CA . VAL A 1 110 ? -3.099 -5.375 -18.582 1.00 97.81 110 VAL A CA 1
ATOM 884 C C . VAL A 1 110 ? -2.184 -5.322 -19.809 1.00 97.81 110 VAL A C 1
ATOM 886 O O . VAL A 1 110 ? -1.153 -5.994 -19.837 1.00 97.81 110 VAL A O 1
ATOM 889 N N . HIS A 1 111 ? -2.513 -4.499 -20.809 1.00 97.81 111 HIS A N 1
ATOM 890 C CA . HIS A 1 111 ? -1.691 -4.338 -22.011 1.00 97.81 111 HIS A CA 1
ATOM 891 C C . HIS A 1 111 ? -0.299 -3.776 -21.687 1.00 97.81 111 HIS A C 1
ATOM 893 O O . HIS A 1 111 ? 0.714 -4.271 -22.191 1.00 97.81 111 HIS A O 1
ATOM 899 N N . ARG A 1 112 ? -0.230 -2.781 -20.796 1.00 97.19 112 ARG A N 1
ATOM 900 C CA . ARG A 1 112 ? 1.025 -2.185 -20.335 1.00 97.19 112 ARG A CA 1
ATOM 901 C C . ARG A 1 112 ? 1.906 -3.219 -19.640 1.00 97.19 112 ARG A C 1
ATOM 903 O O . ARG A 1 112 ? 3.079 -3.317 -19.979 1.00 97.19 112 ARG A O 1
ATOM 910 N N . SER A 1 113 ? 1.346 -4.012 -18.730 1.00 97.44 113 SER A N 1
ATOM 911 C CA . SER A 1 113 ? 2.089 -5.026 -17.975 1.00 97.44 113 SER A CA 1
ATOM 912 C C . SER A 1 113 ? 2.513 -6.237 -18.812 1.00 97.44 113 SER A C 1
ATOM 914 O O . SER A 1 113 ? 3.557 -6.825 -18.540 1.00 97.44 113 SER A O 1
ATOM 916 N N . LEU A 1 114 ? 1.727 -6.633 -19.821 1.00 97.25 114 LEU A N 1
ATOM 917 C CA . LEU A 1 114 ? 2.034 -7.804 -20.652 1.00 97.25 114 LEU A CA 1
ATOM 918 C C . LEU A 1 114 ? 2.952 -7.500 -21.841 1.00 97.25 114 LEU A C 1
ATOM 920 O O . LEU A 1 114 ? 3.699 -8.393 -22.247 1.00 97.25 114 LEU A O 1
ATOM 924 N N . VAL A 1 115 ? 2.877 -6.287 -22.401 1.00 96.56 115 VAL A N 1
ATOM 925 C CA . VAL A 1 115 ? 3.543 -5.931 -23.665 1.00 96.56 115 VAL A CA 1
ATOM 926 C C . VAL A 1 115 ? 4.435 -4.701 -23.513 1.00 96.56 115 VAL A C 1
ATOM 928 O O . VAL A 1 115 ? 5.643 -4.808 -23.693 1.00 96.56 115 VAL A O 1
ATOM 931 N N . LEU A 1 116 ? 3.868 -3.533 -23.190 1.00 96.38 116 LEU A N 1
ATOM 932 C CA . LEU A 1 116 ? 4.586 -2.255 -23.342 1.00 96.38 116 LEU A CA 1
ATOM 933 C C . LEU A 1 116 ? 5.708 -2.036 -22.320 1.00 96.38 116 LEU A C 1
ATOM 935 O O . LEU A 1 116 ? 6.716 -1.417 -22.640 1.00 96.38 116 LEU A O 1
ATOM 939 N N . GLN A 1 117 ? 5.508 -2.478 -21.082 1.00 95.69 117 GLN A N 1
ATOM 940 C CA . GLN A 1 117 ? 6.417 -2.268 -19.951 1.00 95.69 117 GLN A CA 1
ATOM 941 C C . GLN A 1 117 ? 6.755 -3.590 -19.262 1.00 95.69 117 GLN A C 1
ATOM 943 O O . GLN A 1 117 ? 6.954 -3.630 -18.050 1.00 95.69 117 GLN A O 1
ATOM 948 N N . ARG A 1 118 ? 6.786 -4.687 -20.023 1.00 97.50 118 ARG A N 1
ATOM 949 C CA . ARG A 1 118 ? 7.256 -5.974 -19.519 1.00 97.50 118 ARG A CA 1
ATOM 950 C C . ARG A 1 118 ? 8.791 -5.945 -19.460 1.00 97.50 118 ARG A C 1
ATOM 952 O O . ARG A 1 118 ? 9.406 -5.933 -20.525 1.00 97.50 118 ARG A O 1
ATOM 959 N N . PRO A 1 119 ? 9.415 -5.941 -18.268 1.00 97.69 119 PRO A N 1
ATOM 960 C CA . PRO A 1 119 ? 10.868 -5.965 -18.174 1.00 97.69 119 PRO A CA 1
ATOM 961 C C . PRO A 1 119 ? 11.408 -7.347 -18.561 1.00 97.69 119 PRO A C 1
ATOM 963 O O . PRO A 1 119 ? 10.794 -8.372 -18.242 1.00 97.69 119 PRO A O 1
ATOM 966 N N . HIS A 1 120 ? 12.562 -7.379 -19.225 1.00 97.06 120 HIS A N 1
ATOM 967 C CA . HIS A 1 120 ? 13.281 -8.611 -19.564 1.00 97.06 120 HIS A CA 1
ATOM 968 C C . HIS A 1 120 ? 14.483 -8.840 -18.648 1.00 97.06 120 HIS A C 1
ATOM 970 O O . HIS A 1 120 ? 14.871 -9.986 -18.416 1.00 97.06 120 HIS A O 1
ATOM 976 N N . ASP A 1 121 ? 15.043 -7.765 -18.096 1.00 98.06 121 ASP A N 1
ATOM 977 C CA . ASP A 1 121 ? 16.151 -7.803 -17.153 1.00 98.06 121 ASP A CA 1
ATOM 978 C C . ASP A 1 121 ? 16.009 -6.744 -16.041 1.00 98.06 121 ASP A C 1
ATOM 980 O O . ASP A 1 121 ? 15.010 -6.033 -15.920 1.00 98.06 121 ASP A O 1
ATOM 984 N N . TRP A 1 122 ? 17.020 -6.662 -15.178 1.00 98.44 122 TRP A N 1
ATOM 985 C CA . TRP A 1 122 ? 17.076 -5.670 -14.106 1.00 98.44 122 TRP A CA 1
ATOM 986 C C . TRP A 1 122 ? 17.223 -4.227 -14.623 1.00 98.44 122 TRP A C 1
ATOM 988 O O . TRP A 1 122 ? 16.686 -3.301 -14.012 1.00 98.44 122 TRP A O 1
ATOM 998 N N . ALA A 1 123 ? 17.939 -4.017 -15.731 1.00 98.44 123 ALA A N 1
ATOM 999 C CA . ALA A 1 123 ? 18.188 -2.687 -16.281 1.00 98.44 123 ALA A CA 1
ATOM 1000 C C . ALA A 1 123 ? 16.901 -2.058 -16.844 1.00 98.44 123 ALA A C 1
ATOM 1002 O O . ALA A 1 123 ? 16.675 -0.855 -16.665 1.00 98.44 123 ALA A O 1
ATOM 1003 N N . ASP A 1 124 ? 16.015 -2.873 -17.423 1.00 98.19 124 ASP A N 1
ATOM 1004 C CA . ASP A 1 124 ? 14.666 -2.472 -17.824 1.00 98.19 124 ASP A CA 1
ATOM 1005 C C . ASP A 1 124 ? 13.859 -1.951 -16.625 1.00 98.19 124 ASP A C 1
ATOM 1007 O O . ASP A 1 124 ? 13.223 -0.900 -16.712 1.00 98.19 124 ASP A O 1
ATOM 1011 N N . CYS A 1 125 ? 13.927 -2.630 -15.474 1.00 98.31 125 CYS A N 1
ATOM 1012 C CA . CYS A 1 125 ? 13.246 -2.197 -14.248 1.00 98.31 125 CYS A CA 1
ATOM 1013 C C . CYS A 1 125 ? 13.770 -0.846 -13.732 1.00 98.31 125 CYS A C 1
ATOM 1015 O O . CYS A 1 125 ? 12.985 0.003 -13.306 1.00 98.31 125 CYS A O 1
ATOM 1017 N N . VAL A 1 126 ? 15.088 -0.617 -13.788 1.00 98.62 126 VAL A N 1
ATOM 1018 C CA . VAL A 1 126 ? 15.695 0.673 -13.409 1.00 98.62 126 VAL A CA 1
ATOM 1019 C C . VAL A 1 126 ? 15.258 1.784 -14.367 1.00 98.62 126 VAL A C 1
ATOM 1021 O O . VAL A 1 126 ? 14.914 2.885 -13.928 1.00 98.62 126 VAL A O 1
ATOM 1024 N N . THR A 1 127 ? 15.208 1.492 -15.669 1.00 98.25 127 THR A N 1
ATOM 1025 C CA . THR A 1 127 ? 14.705 2.424 -16.689 1.00 98.25 127 THR A CA 1
ATOM 1026 C C . THR A 1 127 ? 13.240 2.766 -16.437 1.00 98.25 127 THR A C 1
ATOM 1028 O O . THR A 1 127 ? 12.879 3.944 -16.413 1.00 98.25 127 THR A O 1
ATOM 1031 N N . TRP A 1 128 ? 12.405 1.759 -16.167 1.00 98.25 128 TRP A N 1
ATOM 1032 C CA . TRP A 1 128 ? 11.000 1.943 -15.811 1.00 98.25 128 TRP A CA 1
ATOM 1033 C C . TRP A 1 128 ? 10.840 2.846 -14.585 1.00 98.25 128 TRP A C 1
ATOM 1035 O O . TRP A 1 128 ? 10.073 3.806 -14.635 1.00 98.25 128 TRP A O 1
ATOM 1045 N N . ALA A 1 129 ? 11.609 2.603 -13.519 1.00 98.50 129 ALA A N 1
ATOM 1046 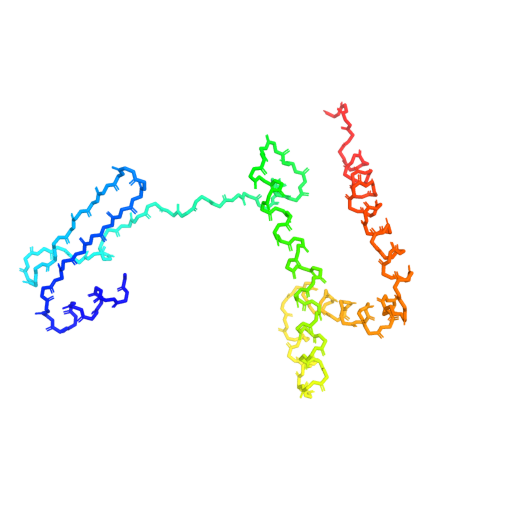C CA . ALA A 1 129 ? 11.550 3.409 -12.301 1.00 98.50 129 ALA A CA 1
ATOM 1047 C C . ALA A 1 129 ? 11.940 4.874 -12.562 1.00 98.50 129 ALA A C 1
ATOM 1049 O O . ALA A 1 129 ? 11.280 5.790 -12.070 1.00 98.50 129 ALA A O 1
ATOM 1050 N N . CYS A 1 130 ? 12.967 5.110 -13.385 1.00 98.44 130 CYS A N 1
ATOM 1051 C CA . CYS A 1 130 ? 13.382 6.455 -13.786 1.00 98.44 130 CYS A CA 1
ATOM 1052 C C . CYS A 1 130 ? 12.300 7.175 -14.610 1.00 98.44 130 CYS A C 1
ATOM 1054 O O . CYS A 1 130 ? 11.986 8.339 -14.344 1.00 98.44 130 CYS A O 1
ATOM 1056 N N . LEU A 1 131 ? 11.692 6.490 -15.584 1.00 98.06 131 LEU A N 1
ATOM 1057 C CA . LEU A 1 131 ? 10.600 7.038 -16.396 1.00 98.06 131 LEU A CA 1
ATOM 1058 C C . LEU A 1 131 ? 9.368 7.347 -15.544 1.00 98.06 131 LEU A C 1
ATOM 1060 O O . LEU A 1 131 ? 8.756 8.406 -15.691 1.00 98.06 131 LEU A O 1
ATOM 1064 N N . HIS A 1 132 ? 9.030 6.445 -14.627 1.00 97.75 132 HIS A N 1
ATOM 1065 C CA . HIS A 1 132 ? 7.922 6.620 -13.706 1.00 97.75 132 HIS A CA 1
ATOM 1066 C C . HIS A 1 132 ? 8.149 7.820 -12.771 1.00 97.75 132 HIS A C 1
ATOM 1068 O O . HIS A 1 132 ? 7.261 8.662 -12.637 1.00 97.75 132 HIS A O 1
ATOM 1074 N N . TRP A 1 133 ? 9.361 7.974 -12.223 1.00 98.62 133 TRP A N 1
ATOM 1075 C CA . TRP A 1 133 ? 9.740 9.137 -11.413 1.00 98.62 133 TRP A CA 1
ATOM 1076 C C . TRP A 1 133 ? 9.558 10.453 -12.179 1.00 98.62 133 TRP A C 1
ATOM 1078 O O . TRP A 1 133 ? 8.929 11.384 -11.675 1.00 98.62 133 TRP A O 1
ATOM 1088 N N . HIS A 1 134 ? 10.035 10.520 -13.426 1.00 98.25 134 HIS A N 1
ATOM 1089 C CA . HIS A 1 134 ? 9.848 11.704 -14.268 1.00 98.25 134 HIS A CA 1
ATOM 1090 C C . HIS A 1 134 ? 8.369 11.966 -14.562 1.00 98.25 134 HIS A C 1
ATOM 1092 O O . HIS A 1 134 ? 7.932 13.117 -14.543 1.00 98.25 134 HIS A O 1
ATOM 1098 N N . SER A 1 135 ? 7.579 10.918 -14.805 1.00 97.69 135 SER A N 1
ATOM 1099 C CA . SER A 1 135 ? 6.143 11.058 -15.032 1.00 97.69 135 SER A CA 1
ATOM 1100 C C . SER A 1 135 ? 5.438 11.664 -13.817 1.00 97.69 135 SER A C 1
ATOM 1102 O O . SER A 1 135 ? 4.723 12.653 -13.965 1.00 97.69 135 SER A O 1
ATOM 1104 N N . GLN A 1 136 ? 5.668 11.111 -12.623 1.00 96.94 136 GLN A N 1
ATOM 1105 C CA . GLN A 1 136 ? 4.943 11.509 -11.415 1.00 96.94 136 GLN A CA 1
ATOM 1106 C C . GLN A 1 136 ? 5.409 12.846 -10.840 1.00 96.94 136 GLN A C 1
ATOM 1108 O O . GLN A 1 136 ? 4.587 13.696 -10.507 1.00 96.94 136 GLN A O 1
ATOM 1113 N N . TYR A 1 137 ? 6.720 13.063 -10.757 1.00 97.50 137 TYR A N 1
ATOM 1114 C CA . TYR A 1 137 ? 7.280 14.204 -10.028 1.00 97.50 137 TYR A CA 1
ATOM 1115 C C . TYR A 1 137 ? 7.714 15.365 -10.927 1.00 97.50 137 TYR A C 1
ATOM 1117 O O . TYR A 1 137 ? 8.045 16.432 -10.415 1.00 97.50 137 TYR A O 1
ATOM 1125 N N . ALA A 1 138 ? 7.687 15.199 -12.255 1.00 98.12 138 ALA A N 1
ATOM 1126 C CA . ALA A 1 138 ? 7.983 16.281 -13.194 1.00 98.12 138 ALA A CA 1
ATOM 1127 C C . ALA A 1 138 ? 6.851 16.526 -14.200 1.00 98.12 138 ALA A C 1
ATOM 1129 O O . ALA A 1 138 ? 6.343 17.643 -14.277 1.00 98.12 138 ALA A O 1
ATOM 1130 N N . ASN A 1 139 ? 6.430 15.518 -14.968 1.00 98.31 139 ASN A N 1
ATOM 1131 C CA . ASN A 1 139 ? 5.441 15.712 -16.036 1.00 98.31 139 ASN A CA 1
ATOM 1132 C C . ASN A 1 139 ? 4.065 16.073 -15.474 1.00 98.31 139 ASN A C 1
ATOM 1134 O O . ASN A 1 139 ? 3.482 17.068 -15.900 1.00 98.31 139 ASN A O 1
ATOM 1138 N N . ASN A 1 140 ? 3.586 15.327 -14.477 1.00 97.31 140 ASN A N 1
ATOM 1139 C CA . ASN A 1 140 ? 2.293 15.592 -13.845 1.00 97.31 140 ASN A CA 1
ATOM 1140 C C . ASN A 1 140 ? 2.272 16.961 -13.147 1.00 97.31 140 ASN A C 1
ATOM 1142 O O . ASN A 1 140 ? 1.289 17.688 -13.255 1.00 97.31 140 ASN A O 1
ATOM 1146 N N . ILE A 1 141 ? 3.381 17.369 -12.520 1.00 97.12 141 ILE A N 1
ATOM 1147 C CA . ILE A 1 141 ? 3.512 18.697 -11.901 1.00 97.12 141 ILE A CA 1
ATOM 1148 C C . ILE A 1 141 ? 3.493 19.811 -12.955 1.00 97.12 141 ILE A C 1
ATOM 1150 O O . ILE A 1 141 ? 2.789 20.806 -12.791 1.00 97.12 141 ILE A O 1
ATOM 1154 N N . ARG A 1 142 ? 4.208 19.643 -14.077 1.00 97.81 142 ARG A N 1
ATOM 1155 C CA . ARG A 1 142 ? 4.153 20.591 -15.204 1.00 97.81 142 ARG A CA 1
ATOM 1156 C C . ARG A 1 142 ? 2.752 20.683 -15.798 1.00 97.81 142 ARG A C 1
ATOM 1158 O O . ARG A 1 142 ? 2.304 21.783 -16.099 1.00 97.81 142 ARG A O 1
ATOM 1165 N N . GLN A 1 143 ? 2.056 19.556 -15.937 1.00 97.88 143 GLN A N 1
ATOM 1166 C CA . GLN A 1 143 ? 0.678 19.530 -16.423 1.00 97.88 143 GLN A CA 1
ATOM 1167 C C . GLN A 1 143 ? -0.276 20.240 -15.455 1.00 97.88 143 GLN A C 1
ATOM 1169 O O . GLN A 1 143 ? -1.167 20.965 -15.896 1.00 97.88 143 GLN A O 1
ATOM 1174 N N . LEU A 1 144 ? -0.075 20.076 -14.145 1.00 96.56 144 LEU A N 1
ATOM 1175 C CA . LEU A 1 144 ? -0.851 20.777 -13.126 1.00 96.56 144 LEU A CA 1
ATOM 1176 C C . LEU A 1 144 ? -0.644 22.295 -13.221 1.00 96.56 144 LEU A C 1
ATOM 1178 O O . LEU A 1 144 ? -1.627 23.025 -13.284 1.00 96.56 144 LEU A O 1
ATOM 1182 N N . LEU A 1 145 ? 0.607 22.755 -13.314 1.00 97.12 145 LEU A N 1
ATOM 1183 C CA . LEU A 1 145 ? 0.947 24.178 -13.466 1.00 97.12 145 LEU A CA 1
ATOM 1184 C C . LEU A 1 145 ? 0.512 24.768 -14.815 1.00 97.12 145 LEU A C 1
ATOM 1186 O O . LEU A 1 145 ? 0.271 25.966 -14.916 1.00 97.12 145 LEU A O 1
ATOM 1190 N N . HIS A 1 146 ? 0.410 23.941 -15.858 1.00 96.50 146 HIS A N 1
ATOM 1191 C CA . HIS A 1 146 ? -0.161 24.356 -17.138 1.00 96.50 146 HIS A CA 1
ATOM 1192 C C . HIS A 1 146 ? -1.662 24.646 -17.015 1.00 96.50 146 HIS A C 1
ATOM 1194 O O . HIS A 1 146 ? -2.145 25.632 -17.564 1.00 96.50 146 HIS A O 1
ATOM 1200 N N . ASN A 1 147 ? -2.389 23.802 -16.279 1.00 95.94 147 ASN A N 1
ATOM 1201 C CA . ASN A 1 147 ? -3.824 23.970 -16.054 1.00 95.94 147 ASN A CA 1
ATOM 1202 C C . ASN A 1 147 ? -4.132 25.077 -15.027 1.00 95.94 147 ASN A C 1
ATOM 1204 O O . ASN A 1 147 ? -5.153 25.749 -15.152 1.00 95.94 147 ASN A O 1
ATOM 1208 N N . PHE A 1 148 ? -3.261 25.253 -14.028 1.00 94.44 148 PHE A N 1
ATOM 1209 C CA . PHE A 1 148 ? -3.366 26.249 -12.960 1.00 94.44 148 PHE A CA 1
ATOM 1210 C C . PHE A 1 148 ? -2.059 27.047 -12.876 1.00 94.44 148 PHE A C 1
ATOM 1212 O O . PHE A 1 148 ? -1.146 26.656 -12.138 1.00 94.44 148 PHE A O 1
ATOM 1219 N N . PRO A 1 149 ? -1.933 28.139 -13.652 1.00 94.75 149 PRO A N 1
ATOM 1220 C CA . PRO A 1 149 ? -0.755 28.990 -13.607 1.00 94.75 149 PRO A CA 1
ATOM 1221 C C . PRO A 1 149 ? -0.486 29.494 -12.179 1.00 94.75 149 PRO A C 1
ATOM 1223 O O . PRO A 1 149 ? -1.429 29.808 -11.456 1.00 94.75 149 PRO A O 1
ATOM 1226 N N . PRO A 1 150 ? 0.784 29.620 -11.761 1.00 92.25 150 PRO A N 1
ATOM 1227 C CA . PRO A 1 150 ? 1.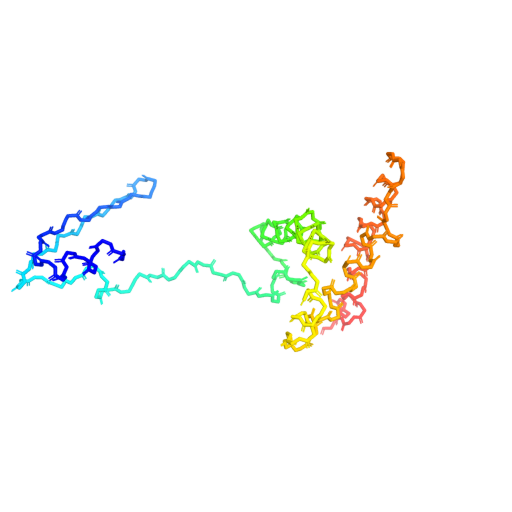143 29.961 -10.380 1.00 92.25 150 PRO A CA 1
ATOM 1228 C C . PRO A 1 150 ? 0.710 31.368 -9.931 1.00 92.25 150 PRO A C 1
ATOM 1230 O O . PRO A 1 150 ? 0.729 31.646 -8.736 1.00 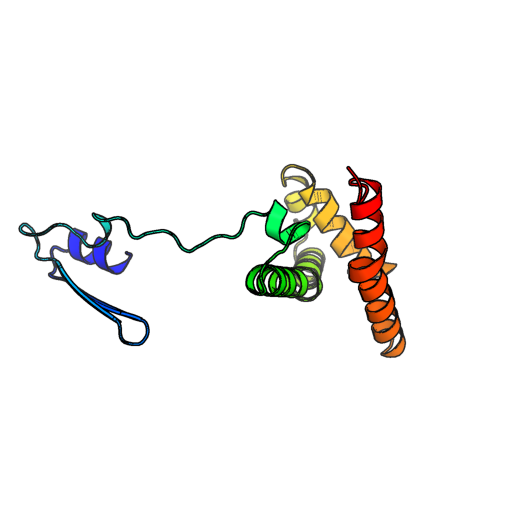92.25 150 PRO A O 1
ATOM 1233 N N . GLU A 1 151 ? 0.347 32.245 -10.870 1.00 90.69 151 GLU A N 1
ATOM 1234 C CA . GLU A 1 151 ? -0.068 33.636 -10.627 1.00 90.69 151 GLU A CA 1
ATOM 1235 C C . GLU A 1 151 ? -1.572 33.874 -10.875 1.00 90.69 151 GLU A C 1
ATOM 1237 O O . GLU A 1 151 ? -1.995 35.023 -10.999 1.00 90.69 151 GLU A O 1
ATOM 1242 N N . GLN A 1 152 ? -2.372 32.807 -10.996 1.00 78.81 152 GLN A N 1
ATOM 1243 C CA . GLN A 1 152 ? -3.835 32.909 -11.089 1.00 78.81 152 GLN A CA 1
ATOM 1244 C C . GLN A 1 152 ? -4.456 33.354 -9.758 1.00 78.81 152 GLN A C 1
ATOM 1246 O O . GLN A 1 152 ? -5.402 34.174 -9.816 1.00 78.81 152 GLN A O 1
#

Secondary structure (DSSP, 8-state):
-HHHHHHHHHT--EEEEEEETTEEEEEEE-TTTS--GGGSPPPPP-PPPHHHHHT---SHHHHHHHHHHHHIIIIIHHHHHHHHHHH-TTHHHHHHTS-TTHHHHHHHHHHIIIIIT--SSHHHHHHHHHHHHHIIIIIHHHHHHHHS-TT-